Protein AF-A0A438DC78-F1 (afdb_monomer_lite)

Sequence (170 aa):
MVEKLRNLLQRWFSNCQQQALSMKTELTTWADMELHLRFNKSFGYEVEPINSWEFNVKYAGNSLISSYSKYIYPTRNNKDWVIPEDIRCRVVLPPKSRRPAGRPRKERIRSGGETKRTRCCGRCGDYGHNRKTCKRPIPLHPRDEHSCVNIVESNINIQEFSLQPVHQSL

Foldseek 3Di:
DVVVVVVVVVVVVVVVVVQCVPDPDPDDPVVVVVVVVVVVQQVQWDWADPDPVDIDTDDPPVPVVVVVVDDDDPDPDPVPDDDDPVRVPDDDDDPPDDDDPDDDDPDDDDDPPDDDDFDAELQPLHGDDYVVPDPDDGDPDHDDPPSNDGPPDDDDDDDDDDDDDDDDDD

pLDDT: mean 77.45, std 16.91, range [30.97, 96.31]

Radius of gyration: 30.59 Å; chains: 1; bounding box: 64×75×76 Å

Secondary structure (DSSP, 8-state):
-HHHHHHHHHHHHHHHHHHHHH-SSSS-HHHHHHHHHHHHHHTT-EEEESSSS-EEEE-TT-HHHHHT-S--PPPPPGGG----HHHHT---PPP-PPPPSSPPPSSPPPPTT---PPPBPTTT--BSS-GGG--SPPPSSPPPTTS---TTS--------PPPP-----

Structure (mmCIF, N/CA/C/O backbone):
data_AF-A0A438DC78-F1
#
_entry.id   AF-A0A438DC78-F1
#
loop_
_atom_site.group_PDB
_atom_site.id
_atom_site.type_symbol
_atom_site.label_atom_id
_atom_site.label_alt_id
_atom_site.label_comp_id
_atom_site.label_asym_id
_atom_site.label_entity_id
_atom_site.label_seq_id
_atom_site.pdbx_PDB_ins_code
_atom_site.Cartn_x
_atom_site.Cartn_y
_atom_site.Cartn_z
_atom_site.occupancy
_atom_site.B_iso_or_equiv
_atom_site.auth_seq_id
_atom_site.auth_comp_id
_atom_site.auth_asym_id
_atom_site.auth_atom_id
_atom_site.pdbx_PDB_model_num
ATOM 1 N N . MET A 1 1 ? -13.539 -5.609 40.192 1.00 79.50 1 MET A N 1
ATOM 2 C CA . MET A 1 1 ? -13.060 -6.004 38.832 1.00 79.50 1 MET A CA 1
ATOM 3 C C . MET A 1 1 ? -12.927 -4.783 37.925 1.00 79.50 1 MET A C 1
ATOM 5 O O . MET A 1 1 ? -11.897 -4.634 37.280 1.00 79.50 1 MET A O 1
ATOM 9 N N . VAL A 1 2 ? -13.915 -3.885 37.924 1.00 89.25 2 VAL A N 1
ATOM 10 C CA . VAL A 1 2 ? -13.906 -2.643 37.134 1.00 89.25 2 VAL A CA 1
ATOM 11 C C . VAL A 1 2 ? -12.816 -1.654 37.580 1.00 89.25 2 VAL A C 1
ATOM 13 O O . VAL A 1 2 ? -12.190 -1.040 36.717 1.00 89.25 2 VAL A O 1
ATOM 16 N N . GLU A 1 3 ? -12.483 -1.548 38.878 1.00 91.62 3 GLU A N 1
ATOM 17 C CA . GLU A 1 3 ? -11.408 -0.629 39.306 1.00 91.62 3 GLU A CA 1
ATOM 18 C C . GLU A 1 3 ? -10.025 -1.041 38.796 1.00 91.62 3 GLU A C 1
ATOM 20 O O . GLU A 1 3 ? -9.203 -0.177 38.503 1.00 91.62 3 GLU A O 1
ATOM 25 N N . LYS A 1 4 ? -9.763 -2.345 38.619 1.00 92.38 4 LYS A N 1
ATOM 26 C CA . LYS A 1 4 ? -8.494 -2.813 38.035 1.00 92.38 4 LYS A CA 1
ATOM 27 C C . LYS A 1 4 ? -8.324 -2.310 36.602 1.00 92.38 4 LYS A C 1
ATOM 29 O O . LYS A 1 4 ? -7.241 -1.854 36.253 1.00 92.38 4 LYS A O 1
ATOM 34 N N . LEU A 1 5 ? -9.389 -2.350 35.800 1.00 93.44 5 LEU A N 1
ATOM 35 C CA . LEU A 1 5 ? -9.374 -1.828 34.431 1.00 93.44 5 LEU A CA 1
ATOM 36 C C . LEU A 1 5 ? -9.227 -0.302 34.417 1.00 93.44 5 LEU A C 1
ATOM 38 O O . LEU A 1 5 ? -8.413 0.221 33.660 1.00 93.44 5 LEU A O 1
ATOM 42 N N . ARG A 1 6 ? -9.949 0.408 35.296 1.00 93.56 6 ARG A N 1
ATOM 43 C CA . ARG A 1 6 ? -9.839 1.868 35.433 1.00 93.56 6 ARG A CA 1
ATOM 44 C C . ARG A 1 6 ? -8.415 2.298 35.800 1.00 93.56 6 ARG A C 1
ATOM 46 O O . ARG A 1 6 ? -7.870 3.168 35.131 1.00 93.56 6 ARG A O 1
ATOM 53 N N . ASN A 1 7 ? -7.800 1.657 36.793 1.00 94.88 7 ASN A N 1
ATOM 54 C CA . ASN A 1 7 ? -6.432 1.965 37.219 1.00 94.88 7 ASN A CA 1
ATOM 55 C C . ASN A 1 7 ? -5.405 1.692 36.112 1.00 94.88 7 ASN A C 1
ATOM 57 O O . ASN A 1 7 ? -4.464 2.464 35.938 1.00 94.88 7 ASN A O 1
ATOM 61 N N . LEU A 1 8 ? -5.591 0.617 35.341 1.00 96.31 8 LEU A N 1
ATOM 62 C CA . LEU A 1 8 ? -4.706 0.269 34.230 1.00 96.31 8 LEU A CA 1
ATOM 63 C C . LEU A 1 8 ? -4.776 1.327 33.120 1.00 96.31 8 LEU A C 1
ATOM 65 O O . LEU A 1 8 ? -3.740 1.820 32.679 1.00 96.31 8 LEU A O 1
ATOM 69 N N . LEU A 1 9 ? -5.988 1.739 32.736 1.00 93.44 9 LEU A N 1
ATOM 70 C CA . LEU A 1 9 ? -6.199 2.774 31.722 1.00 93.44 9 LEU A CA 1
ATOM 71 C C . LEU A 1 9 ? -5.717 4.152 32.182 1.00 93.44 9 LEU A C 1
ATOM 73 O O . LEU A 1 9 ? -5.065 4.850 31.415 1.00 93.44 9 LEU A O 1
ATOM 77 N N . GLN A 1 10 ? -5.986 4.536 33.432 1.00 93.31 10 GLN A N 1
ATOM 78 C CA . GLN A 1 10 ? -5.524 5.813 33.985 1.00 93.31 10 GLN A CA 1
ATOM 79 C C . GLN A 1 10 ? -3.997 5.889 34.032 1.00 93.31 10 GLN A C 1
ATOM 81 O O . GLN A 1 10 ? -3.417 6.898 33.634 1.00 93.31 10 GLN A O 1
ATOM 86 N N . ARG A 1 11 ? -3.332 4.809 34.460 1.00 95.38 11 ARG A N 1
ATOM 87 C CA . ARG A 1 11 ? -1.868 4.736 34.480 1.00 95.38 11 ARG A CA 1
ATOM 88 C C . ARG A 1 11 ? -1.277 4.776 33.072 1.00 95.38 11 ARG A C 1
ATOM 90 O O . ARG A 1 11 ? -0.281 5.459 32.860 1.00 95.38 11 ARG A O 1
ATOM 97 N N . TRP A 1 12 ? -1.890 4.071 32.121 1.00 95.00 12 TRP A N 1
ATOM 98 C CA . TRP A 1 12 ? -1.478 4.100 30.718 1.00 95.00 12 TRP A CA 1
ATOM 99 C C . TRP A 1 12 ? -1.614 5.504 30.124 1.00 95.00 12 TRP A C 1
ATOM 101 O O . TRP A 1 12 ? -0.651 6.024 29.574 1.00 95.00 12 TRP A O 1
ATOM 111 N N . PHE A 1 13 ? -2.763 6.155 30.323 1.00 94.06 13 PHE A N 1
ATOM 112 C CA . PHE A 1 13 ? -3.014 7.500 29.808 1.00 94.06 13 PHE A CA 1
ATOM 113 C C . PHE A 1 13 ? -2.047 8.527 30.404 1.00 94.06 13 PHE A C 1
ATOM 115 O O . PHE A 1 13 ? -1.479 9.330 29.673 1.00 94.06 13 PHE A O 1
ATOM 122 N N . SER A 1 14 ? -1.803 8.460 31.718 1.00 91.50 14 SER A N 1
ATOM 123 C CA . SER A 1 14 ? -0.844 9.336 32.398 1.00 91.50 14 SER A CA 1
ATOM 124 C C . SER A 1 14 ? 0.575 9.166 31.848 1.00 91.50 14 SER A C 1
ATOM 126 O O . SER A 1 14 ? 1.255 10.158 31.594 1.00 91.50 14 SER A O 1
ATOM 128 N N . ASN A 1 15 ? 0.997 7.924 31.596 1.00 91.62 15 ASN A N 1
ATOM 129 C CA . ASN A 1 15 ? 2.298 7.636 31.001 1.00 91.62 15 ASN A CA 1
ATOM 130 C C . ASN A 1 15 ? 2.386 8.176 29.564 1.00 91.62 15 ASN A C 1
ATOM 132 O O . ASN A 1 15 ? 3.299 8.934 29.250 1.00 91.62 15 ASN A O 1
ATOM 136 N N . CYS A 1 16 ? 1.391 7.885 28.721 1.00 84.19 16 CYS A N 1
ATOM 137 C CA . CYS A 1 16 ? 1.342 8.391 27.349 1.00 84.19 16 CYS A CA 1
ATOM 138 C C . CYS A 1 16 ? 1.331 9.925 27.286 1.00 84.19 16 CYS A C 1
ATOM 140 O O . CYS A 1 16 ? 1.992 10.503 26.428 1.00 84.19 16 CYS A O 1
ATOM 142 N N . GLN A 1 17 ? 0.632 10.593 28.208 1.00 87.75 17 GLN A N 1
ATOM 143 C CA . GLN A 1 17 ? 0.608 12.051 28.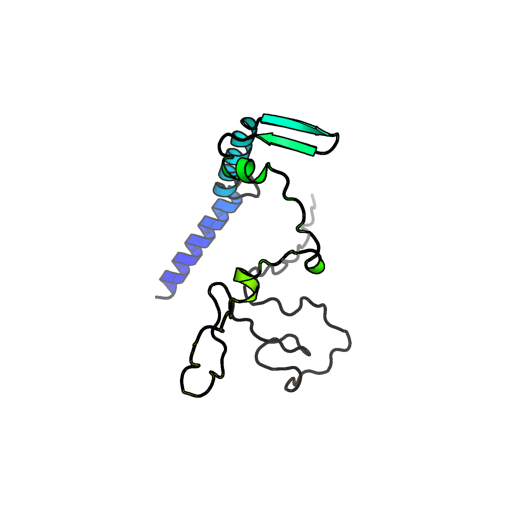294 1.00 87.75 17 GLN A CA 1
ATOM 144 C C . GLN A 1 17 ? 1.972 12.624 28.696 1.00 87.75 17 GLN A C 1
ATOM 146 O O . GLN A 1 17 ? 2.448 13.562 28.063 1.00 87.75 17 GLN A O 1
ATOM 151 N N . GLN A 1 18 ? 2.621 12.061 29.719 1.00 88.25 18 GLN A N 1
ATOM 152 C CA . GLN A 1 18 ? 3.968 12.481 30.122 1.00 88.25 18 GLN A CA 1
ATOM 153 C C . GLN A 1 18 ? 4.986 12.255 29.004 1.00 88.25 18 GLN A C 1
ATOM 155 O O . GLN A 1 18 ? 5.839 13.106 28.766 1.00 88.25 18 GLN A O 1
ATOM 160 N N . GLN A 1 19 ? 4.865 11.141 28.282 1.00 82.31 19 GLN A N 1
ATOM 161 C CA . GLN A 1 19 ? 5.724 10.834 27.150 1.00 82.31 19 GLN A CA 1
ATOM 162 C C . GLN A 1 19 ? 5.535 11.859 26.027 1.00 82.31 19 GLN A C 1
ATOM 164 O O . GLN A 1 19 ? 6.524 12.439 25.592 1.00 82.31 19 GLN A O 1
ATOM 169 N N . ALA A 1 20 ? 4.293 12.172 25.647 1.00 80.56 20 ALA A N 1
ATOM 170 C CA . ALA A 1 20 ? 3.990 13.195 24.646 1.00 80.56 20 ALA A CA 1
ATOM 171 C C . ALA A 1 20 ? 4.511 14.588 25.040 1.00 80.56 20 ALA A C 1
ATOM 173 O O . ALA A 1 20 ? 5.091 15.278 24.212 1.00 80.56 20 ALA A O 1
ATOM 174 N N . LEU A 1 21 ? 4.374 14.980 26.312 1.00 84.88 21 LEU A N 1
ATOM 175 C CA . LEU A 1 21 ? 4.910 16.251 26.817 1.00 84.88 21 LEU A CA 1
ATOM 176 C C . LEU A 1 21 ? 6.446 16.284 26.852 1.00 84.88 21 LEU A C 1
ATOM 178 O O . LEU A 1 21 ? 7.040 17.354 26.772 1.00 84.88 21 LEU A O 1
ATOM 182 N N . SER A 1 22 ? 7.092 15.124 26.992 1.00 83.62 22 SER A N 1
ATOM 183 C CA . SER A 1 22 ? 8.555 15.001 26.996 1.00 83.62 22 SER A CA 1
ATOM 184 C C . SER A 1 22 ? 9.175 14.917 25.597 1.00 83.62 22 SER A C 1
ATOM 186 O O . SER A 1 22 ? 10.395 15.043 25.455 1.00 83.62 22 SER A O 1
ATOM 188 N N . MET A 1 23 ? 8.361 14.677 24.566 1.00 79.38 23 MET A N 1
ATOM 189 C CA . MET A 1 23 ? 8.829 14.577 23.189 1.00 79.38 23 MET A CA 1
ATOM 190 C C . MET A 1 23 ? 9.238 15.958 22.674 1.00 79.38 23 MET A C 1
ATOM 192 O O . MET A 1 23 ? 8.488 16.924 22.755 1.00 79.38 23 MET A O 1
ATOM 196 N N . LYS A 1 24 ? 10.464 16.044 22.150 1.00 81.06 24 LYS A N 1
ATOM 197 C CA . LYS A 1 24 ? 11.038 17.282 21.596 1.00 81.06 24 LYS A CA 1
ATOM 198 C C . LYS A 1 24 ? 10.649 17.514 20.136 1.00 81.06 24 LYS A C 1
ATOM 200 O O . LYS A 1 24 ? 10.763 18.632 19.647 1.00 81.06 24 LYS A O 1
ATOM 205 N N . THR A 1 25 ? 10.244 16.453 19.448 1.00 79.94 25 THR A N 1
ATOM 206 C CA . THR A 1 25 ? 9.859 16.430 18.039 1.00 79.94 25 THR A CA 1
ATOM 207 C C . THR A 1 25 ? 8.422 15.928 17.926 1.00 79.94 25 THR A C 1
ATOM 209 O O . THR A 1 25 ? 7.935 15.192 18.785 1.00 79.94 25 THR A O 1
ATOM 212 N N . GLU A 1 26 ? 7.727 16.313 16.854 1.00 82.81 26 G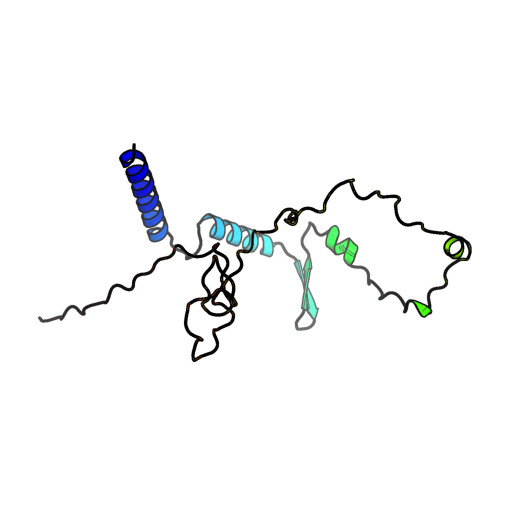LU A N 1
ATOM 213 C CA . GLU A 1 26 ? 6.361 15.842 16.564 1.00 82.81 26 GLU A CA 1
ATOM 214 C C . GLU A 1 26 ? 6.304 14.330 16.262 1.00 82.81 26 GLU A C 1
ATOM 216 O O . GLU A 1 26 ? 5.230 13.735 16.170 1.00 82.81 26 GLU A O 1
ATOM 221 N N . LEU A 1 27 ? 7.465 13.689 16.113 1.00 83.19 27 LEU A N 1
ATOM 222 C CA . LEU A 1 27 ? 7.611 12.286 15.765 1.00 83.19 27 LEU A CA 1
ATOM 223 C C . LEU A 1 27 ? 7.920 11.440 16.991 1.00 83.19 27 LEU A C 1
ATOM 225 O O . LEU A 1 27 ? 8.747 11.793 17.825 1.00 83.19 27 LEU A O 1
ATOM 229 N N . THR A 1 28 ? 7.307 10.257 17.061 1.00 85.31 28 THR A N 1
ATOM 230 C CA . THR A 1 28 ? 7.679 9.243 18.062 1.00 85.31 28 THR A CA 1
ATOM 231 C C . THR A 1 28 ? 9.174 8.931 17.991 1.00 85.31 28 THR A C 1
ATOM 233 O O . THR A 1 28 ? 9.737 8.888 16.900 1.00 85.31 28 THR A O 1
ATOM 236 N N . THR A 1 29 ? 9.806 8.623 19.128 1.00 83.88 29 THR A N 1
ATOM 237 C CA . THR A 1 29 ? 11.246 8.307 19.197 1.00 83.88 29 THR A CA 1
ATOM 238 C C . THR A 1 29 ? 11.665 7.223 18.201 1.00 83.88 29 THR A C 1
ATOM 240 O O . THR A 1 29 ? 12.722 7.325 17.590 1.00 83.88 29 THR A O 1
ATOM 243 N N . TRP A 1 30 ? 10.823 6.204 17.992 1.00 85.88 30 TRP A N 1
ATOM 244 C CA . TRP A 1 30 ? 11.072 5.160 16.994 1.00 85.88 30 TRP A CA 1
ATOM 245 C C . TRP A 1 30 ? 11.088 5.714 15.563 1.00 85.88 30 TRP A C 1
ATOM 247 O O . TRP A 1 30 ? 12.000 5.406 14.799 1.00 85.88 30 TRP A O 1
ATOM 257 N N . ALA A 1 31 ? 10.106 6.549 15.211 1.00 85.94 31 ALA A N 1
ATOM 258 C CA . ALA A 1 31 ? 10.038 7.168 13.891 1.00 85.94 31 ALA A CA 1
ATOM 259 C C . ALA A 1 31 ? 11.223 8.115 13.659 1.00 85.94 31 ALA A C 1
ATOM 261 O O . ALA A 1 31 ? 11.803 8.104 12.577 1.00 85.94 31 ALA A O 1
ATOM 262 N N . ASP A 1 32 ? 11.614 8.874 14.683 1.00 87.38 32 ASP A N 1
ATOM 263 C CA . ASP A 1 32 ? 12.753 9.792 14.626 1.00 87.38 32 ASP A CA 1
ATOM 264 C C . ASP A 1 32 ? 14.068 9.024 14.403 1.00 87.38 32 ASP A C 1
ATOM 266 O O . ASP A 1 32 ? 14.844 9.330 13.498 1.00 87.38 32 ASP A O 1
ATOM 270 N N . MET A 1 33 ? 14.282 7.935 15.152 1.00 89.69 33 MET A N 1
ATOM 271 C CA . MET A 1 33 ? 15.437 7.050 14.965 1.00 89.69 33 MET A CA 1
ATOM 272 C C . MET A 1 33 ? 15.469 6.416 13.569 1.00 89.69 33 MET A C 1
ATOM 274 O O . MET A 1 33 ? 16.523 6.381 12.939 1.00 89.69 33 MET A O 1
ATOM 278 N N . GLU A 1 34 ? 14.335 5.932 13.065 1.00 92.56 34 GLU A N 1
ATOM 279 C CA . GLU A 1 34 ? 14.240 5.319 11.736 1.00 92.56 34 GLU A CA 1
ATOM 280 C C . GLU A 1 34 ? 14.517 6.336 10.617 1.00 92.56 34 GLU A C 1
ATOM 282 O O . GLU A 1 34 ? 15.233 6.030 9.660 1.00 92.56 34 GLU A O 1
ATOM 287 N N . LEU A 1 35 ? 14.005 7.565 10.741 1.00 88.25 35 LEU A N 1
ATOM 288 C CA . LEU A 1 35 ? 14.313 8.644 9.802 1.00 88.25 35 LEU A CA 1
ATOM 289 C C . LEU A 1 35 ? 15.794 9.007 9.838 1.00 88.25 35 LEU A C 1
ATOM 291 O O . LEU A 1 35 ? 16.416 9.091 8.779 1.00 88.25 35 LEU A O 1
ATOM 295 N N . HIS A 1 36 ? 16.379 9.147 11.027 1.00 89.38 36 HIS A N 1
ATOM 296 C CA . HIS A 1 36 ? 17.810 9.394 11.171 1.00 89.38 36 HIS A CA 1
ATOM 297 C C . HIS A 1 36 ? 18.653 8.276 10.559 1.00 89.38 36 HIS A C 1
ATOM 299 O O . HIS A 1 36 ? 19.622 8.559 9.859 1.00 89.38 36 HIS A O 1
ATOM 305 N N . LEU A 1 37 ? 18.281 7.011 10.756 1.00 90.50 37 LEU A N 1
ATOM 306 C CA . LEU A 1 37 ? 18.971 5.875 10.144 1.00 90.50 37 LEU A CA 1
ATOM 307 C C . LEU A 1 37 ? 18.904 5.926 8.614 1.00 90.50 37 LEU A C 1
ATOM 309 O O . LEU A 1 37 ? 19.923 5.729 7.952 1.00 90.50 37 LEU A O 1
ATOM 313 N N . ARG A 1 38 ? 17.733 6.220 8.039 1.00 86.38 38 ARG A N 1
ATOM 314 C CA . ARG A 1 38 ? 17.563 6.356 6.581 1.00 86.38 38 ARG A CA 1
ATOM 315 C C . ARG A 1 38 ? 18.350 7.529 6.019 1.00 86.38 38 ARG A C 1
ATOM 317 O O . ARG A 1 38 ? 18.994 7.379 4.984 1.00 86.38 38 ARG A O 1
ATOM 324 N N . PHE A 1 39 ? 18.321 8.662 6.711 1.00 87.06 39 PHE A N 1
ATOM 325 C CA . PHE A 1 39 ? 19.075 9.851 6.343 1.00 87.06 39 PHE A CA 1
ATOM 326 C C . PHE A 1 39 ? 20.582 9.576 6.385 1.00 87.06 39 PHE A C 1
ATOM 328 O O . PHE A 1 39 ? 21.272 9.765 5.387 1.00 87.06 39 PHE A O 1
ATOM 335 N N . ASN A 1 40 ? 21.076 8.989 7.476 1.00 87.75 40 ASN A N 1
ATOM 336 C CA . ASN A 1 40 ? 22.475 8.585 7.617 1.00 87.75 40 ASN A CA 1
ATOM 337 C C . ASN A 1 40 ? 22.901 7.584 6.535 1.00 87.75 40 ASN A C 1
ATOM 339 O O . ASN A 1 40 ? 23.982 7.700 5.965 1.00 87.75 40 ASN A O 1
ATOM 343 N N . LYS A 1 41 ? 22.029 6.631 6.194 1.00 83.06 41 LYS A N 1
ATOM 344 C CA . LYS A 1 41 ? 22.270 5.669 5.113 1.00 83.06 41 LYS A CA 1
ATOM 345 C C . LYS A 1 41 ? 22.313 6.331 3.734 1.00 83.06 41 LYS A C 1
ATOM 347 O O . LYS A 1 41 ? 23.074 5.880 2.883 1.00 83.06 41 LYS A O 1
ATOM 352 N N . SER A 1 42 ? 21.534 7.394 3.522 1.00 80.44 42 SER A N 1
ATOM 353 C CA . SER A 1 42 ? 21.495 8.114 2.245 1.00 80.44 42 SER A CA 1
ATOM 354 C C . SER A 1 42 ? 22.802 8.832 1.905 1.00 80.44 42 SER A C 1
ATOM 356 O O . SER A 1 42 ? 23.117 8.954 0.727 1.00 80.44 42 SER A O 1
ATOM 358 N N . PHE A 1 43 ? 23.621 9.197 2.899 1.00 82.69 43 PHE A N 1
ATOM 359 C CA . PHE A 1 43 ? 24.968 9.732 2.648 1.00 82.69 43 PHE A CA 1
ATOM 360 C C . PHE A 1 43 ? 25.903 8.728 1.966 1.00 82.69 43 PHE A C 1
ATOM 362 O O . PHE A 1 43 ? 26.884 9.131 1.352 1.00 82.69 43 PHE A O 1
ATOM 369 N N . GLY A 1 44 ? 25.618 7.427 2.071 1.00 79.44 44 GLY A N 1
ATOM 370 C CA . GLY A 1 44 ? 26.369 6.381 1.377 1.00 79.44 44 GLY A CA 1
ATOM 371 C C . GLY A 1 44 ? 25.880 6.109 -0.045 1.00 79.44 44 GLY A C 1
ATOM 372 O O . GLY A 1 44 ? 26.352 5.156 -0.662 1.00 79.44 44 GLY A O 1
ATOM 373 N N . TYR A 1 45 ? 24.899 6.864 -0.547 1.00 83.88 45 TYR A N 1
ATOM 374 C CA . TYR A 1 45 ? 24.411 6.703 -1.911 1.00 83.88 45 TYR A CA 1
ATOM 375 C C . TYR A 1 45 ? 25.231 7.562 -2.864 1.00 83.88 45 TYR A C 1
ATOM 377 O O . TYR A 1 45 ? 25.395 8.763 -2.664 1.00 83.88 45 TYR A O 1
ATOM 385 N N . GLU A 1 46 ? 25.724 6.937 -3.925 1.00 83.38 46 GLU A N 1
ATOM 386 C CA . GLU A 1 46 ? 26.372 7.652 -5.016 1.00 83.38 46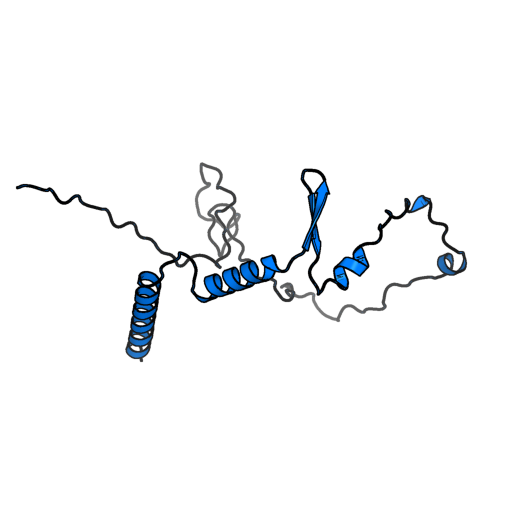 GLU A CA 1
ATOM 387 C C . GLU A 1 46 ? 25.282 8.189 -5.945 1.00 83.38 46 GLU A C 1
ATOM 389 O O . GLU A 1 46 ? 24.432 7.431 -6.421 1.00 83.38 46 GLU A O 1
ATOM 394 N N . VAL A 1 47 ? 25.271 9.505 -6.157 1.00 83.75 47 VAL A N 1
ATOM 395 C CA . VAL A 1 47 ? 24.257 10.188 -6.962 1.00 83.75 47 VAL A CA 1
ATOM 396 C C . VAL A 1 47 ? 24.916 10.770 -8.204 1.00 83.75 47 VAL A C 1
ATOM 398 O O . VAL A 1 47 ? 25.717 11.696 -8.114 1.00 83.75 47 VAL A O 1
ATOM 401 N N . GLU A 1 48 ? 24.564 10.236 -9.367 1.00 84.38 48 GLU A N 1
ATOM 402 C CA . GLU A 1 48 ? 25.051 10.700 -10.666 1.00 84.38 48 GLU A CA 1
ATOM 403 C C . GLU A 1 48 ? 23.941 11.475 -11.391 1.00 84.38 48 GLU A C 1
ATOM 405 O O . GLU A 1 48 ? 22.817 10.980 -11.483 1.00 84.38 48 GLU A O 1
ATOM 410 N N . PRO A 1 49 ? 24.195 12.674 -11.932 1.00 84.69 49 PRO A N 1
ATOM 411 C CA . PRO A 1 4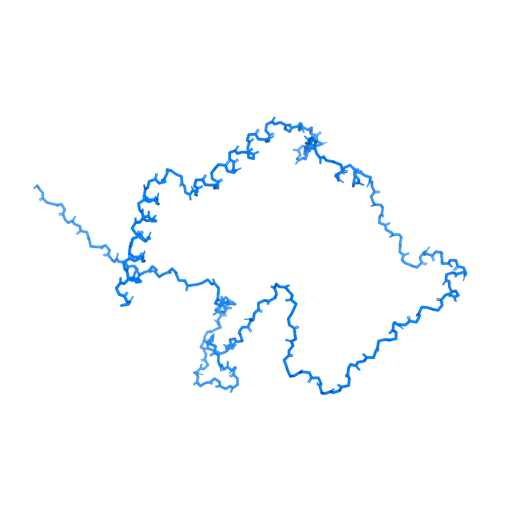9 ? 23.191 13.395 -12.708 1.00 84.69 49 PRO A CA 1
ATOM 412 C C . PRO A 1 49 ? 22.927 12.695 -14.049 1.00 84.69 49 PRO A C 1
ATOM 414 O O . PRO A 1 49 ? 23.860 12.350 -14.771 1.00 84.69 49 PRO A O 1
ATOM 417 N N . ILE A 1 50 ? 21.651 12.520 -14.403 1.00 79.56 50 ILE A N 1
ATOM 418 C CA . ILE A 1 50 ? 21.228 12.056 -15.735 1.00 79.56 50 ILE A CA 1
ATOM 419 C C . ILE A 1 50 ? 20.952 13.273 -16.628 1.00 79.56 50 ILE A C 1
ATOM 421 O O . ILE A 1 50 ? 21.389 13.316 -17.777 1.00 79.56 50 ILE A O 1
ATOM 425 N N . ASN A 1 51 ? 20.245 14.277 -16.099 1.00 87.56 51 ASN A N 1
ATOM 426 C CA . ASN A 1 51 ? 19.987 15.572 -16.737 1.00 87.56 51 ASN A CA 1
ATOM 427 C C . ASN A 1 51 ? 19.614 16.630 -15.674 1.00 87.56 51 ASN A C 1
ATOM 429 O O . ASN A 1 51 ? 19.748 16.386 -14.479 1.00 87.56 51 ASN A O 1
ATOM 433 N N . SER A 1 52 ? 19.150 17.813 -16.093 1.00 87.25 52 SER A N 1
ATOM 434 C CA . SER A 1 52 ? 18.848 18.952 -15.207 1.00 87.25 52 SER A CA 1
ATOM 435 C C . SER A 1 52 ? 17.786 18.695 -14.128 1.00 87.25 52 SER A C 1
ATOM 437 O O . SER A 1 52 ? 17.678 19.503 -13.209 1.00 87.25 52 SER A O 1
ATOM 439 N N . TRP A 1 53 ? 17.009 17.612 -14.226 1.00 83.56 53 TRP A N 1
ATOM 440 C CA . TRP A 1 53 ? 15.919 17.300 -13.291 1.00 83.56 53 TRP A CA 1
ATOM 441 C C . TRP A 1 53 ? 15.942 15.853 -12.784 1.00 83.56 53 TRP A C 1
ATOM 443 O O . TRP A 1 53 ? 15.157 15.499 -11.907 1.00 83.56 53 TRP A O 1
ATOM 453 N N . GLU A 1 54 ? 16.835 15.018 -13.314 1.00 80.12 54 GLU A N 1
ATOM 454 C CA . GLU A 1 54 ? 16.887 13.588 -13.027 1.00 80.12 54 GLU A CA 1
ATOM 455 C C . GLU A 1 54 ? 18.281 13.172 -12.560 1.00 80.12 54 GLU A C 1
ATOM 457 O O . GLU A 1 54 ? 19.299 13.534 -13.154 1.00 80.12 54 GLU A O 1
ATOM 462 N N . PHE A 1 55 ? 18.314 12.346 -11.515 1.00 83.75 55 PHE A N 1
ATOM 463 C CA . PHE A 1 55 ? 19.533 11.819 -10.916 1.00 83.75 55 PHE A CA 1
ATOM 464 C C . PHE A 1 55 ? 19.418 10.301 -10.758 1.00 83.75 55 PHE A C 1
ATOM 466 O O . PHE A 1 55 ? 18.366 9.771 -10.398 1.00 83.75 55 PHE A O 1
ATOM 473 N N . ASN A 1 56 ? 20.514 9.600 -11.011 1.00 80.00 56 ASN A N 1
ATOM 474 C CA . ASN A 1 56 ? 20.679 8.181 -10.757 1.00 80.00 56 ASN A CA 1
ATOM 475 C C . ASN A 1 56 ? 21.261 7.987 -9.355 1.00 80.00 56 ASN A C 1
ATOM 477 O O . ASN A 1 56 ? 22.318 8.530 -9.054 1.00 80.00 56 ASN A O 1
ATOM 481 N N . VAL A 1 57 ? 20.591 7.205 -8.510 1.00 82.38 57 VAL A N 1
ATOM 482 C CA . VAL A 1 57 ? 21.049 6.895 -7.150 1.00 82.38 57 VAL A CA 1
ATOM 483 C C . VAL A 1 57 ? 21.505 5.437 -7.099 1.00 82.38 57 VAL A C 1
ATOM 485 O O . VAL A 1 57 ? 20.687 4.514 -7.157 1.00 82.38 57 VAL A O 1
ATOM 488 N N . LYS A 1 58 ? 22.811 5.210 -6.959 1.00 75.06 58 LYS A N 1
ATOM 489 C CA . LYS A 1 58 ? 23.402 3.880 -6.786 1.00 75.06 58 LYS A CA 1
ATOM 490 C C . LYS A 1 58 ? 23.508 3.564 -5.292 1.00 75.06 58 LYS A C 1
ATOM 492 O O . LYS A 1 58 ? 24.134 4.294 -4.529 1.00 75.06 58 LYS A O 1
ATOM 497 N N . TYR A 1 59 ? 22.912 2.449 -4.866 1.00 72.88 59 TYR A N 1
ATOM 498 C CA . TYR A 1 59 ? 23.072 1.908 -3.511 1.00 72.88 59 TYR A CA 1
ATOM 499 C C . TYR A 1 59 ? 23.533 0.453 -3.600 1.00 72.88 59 TYR A C 1
ATOM 501 O O . TYR A 1 59 ? 23.031 -0.280 -4.439 1.00 72.88 59 TYR A O 1
ATOM 509 N N . ALA A 1 60 ? 24.432 0.004 -2.724 1.00 65.50 60 ALA A N 1
ATOM 510 C CA . ALA A 1 60 ? 25.143 -1.284 -2.811 1.00 65.50 60 ALA A CA 1
ATOM 511 C C . ALA A 1 60 ? 24.296 -2.588 -2.687 1.00 65.50 60 ALA A C 1
ATOM 513 O O . ALA A 1 60 ? 24.832 -3.641 -2.357 1.00 65.50 60 ALA A O 1
ATOM 514 N N . GLY A 1 61 ? 22.981 -2.565 -2.936 1.00 63.69 61 GLY A N 1
ATOM 515 C CA . GLY A 1 61 ? 22.081 -3.728 -2.841 1.00 63.69 61 GLY A CA 1
ATOM 516 C C . GLY A 1 61 ? 21.104 -3.871 -4.014 1.00 63.69 61 GLY A C 1
ATOM 517 O O . GLY A 1 61 ? 20.018 -4.427 -3.868 1.00 63.69 61 GLY A O 1
ATOM 518 N N . ASN A 1 62 ? 21.457 -3.339 -5.176 1.00 59.06 62 ASN A N 1
ATOM 519 C CA . ASN A 1 62 ? 20.594 -3.140 -6.339 1.00 59.06 62 ASN A CA 1
ATOM 520 C C . ASN A 1 62 ? 20.684 -4.256 -7.407 1.00 59.06 62 ASN A C 1
ATOM 522 O O . ASN A 1 62 ? 20.518 -4.000 -8.600 1.00 59.06 62 ASN A O 1
ATOM 526 N N . SER A 1 63 ? 20.826 -5.520 -6.983 1.00 59.56 63 SER A N 1
ATOM 527 C CA . SER A 1 63 ? 20.647 -6.708 -7.851 1.00 59.56 63 SER A CA 1
ATOM 528 C C . SER A 1 63 ? 19.317 -6.664 -8.635 1.00 59.56 63 SER A C 1
ATOM 530 O O . SER A 1 63 ? 19.266 -6.937 -9.838 1.00 59.56 63 SER A O 1
ATOM 532 N N . LEU A 1 64 ? 18.242 -6.217 -7.977 1.00 62.03 64 LEU A N 1
ATOM 533 C CA . LEU A 1 64 ? 16.921 -6.080 -8.590 1.00 62.03 64 LEU A CA 1
ATOM 534 C C . LEU A 1 64 ? 16.860 -4.943 -9.618 1.00 62.03 64 LEU A C 1
ATOM 536 O O . LEU A 1 64 ? 16.374 -5.169 -10.717 1.00 62.03 64 LEU A O 1
ATOM 540 N N . ILE A 1 65 ? 17.394 -3.753 -9.319 1.00 66.88 65 ILE A N 1
ATOM 541 C CA . ILE A 1 65 ? 17.378 -2.621 -10.270 1.00 66.88 65 ILE A CA 1
ATOM 542 C C . ILE A 1 65 ? 18.242 -2.938 -11.497 1.00 66.88 65 ILE A C 1
ATOM 544 O O . ILE A 1 65 ? 17.838 -2.643 -12.617 1.00 66.88 65 ILE A O 1
ATOM 548 N N . SER A 1 66 ? 19.375 -3.624 -11.312 1.00 66.31 66 SER A N 1
ATOM 549 C CA . SER A 1 66 ? 20.201 -4.117 -12.422 1.00 66.31 66 SER A CA 1
ATOM 550 C C . SER A 1 66 ? 19.408 -5.031 -13.367 1.00 66.31 66 SER A C 1
ATOM 552 O O . SER A 1 66 ? 19.518 -4.901 -14.588 1.00 66.31 66 SER A O 1
ATOM 554 N N . SER A 1 67 ? 18.517 -5.873 -12.830 1.00 67.81 67 SER A N 1
ATOM 555 C CA . SER A 1 67 ? 17.656 -6.750 -13.639 1.00 67.81 67 SER A CA 1
ATOM 556 C C . SER A 1 67 ? 16.676 -5.971 -14.531 1.00 67.81 67 SER A C 1
ATOM 558 O O . SER A 1 67 ? 16.367 -6.424 -15.631 1.00 67.81 67 SER A O 1
ATOM 560 N N . TYR A 1 68 ? 16.239 -4.784 -14.096 1.00 68.94 68 TYR A N 1
ATOM 561 C CA . TYR A 1 68 ? 15.347 -3.891 -14.850 1.00 68.94 68 TYR A CA 1
ATOM 562 C C . TYR A 1 68 ? 16.082 -2.778 -15.616 1.00 68.94 68 TYR A C 1
ATOM 564 O O . TYR A 1 68 ? 15.435 -1.948 -16.246 1.00 68.94 68 TYR A O 1
ATOM 572 N N . SER A 1 69 ? 17.420 -2.747 -15.594 1.00 73.50 69 SER A N 1
ATOM 573 C CA . SER A 1 69 ? 18.217 -1.725 -16.296 1.00 73.50 69 SER A CA 1
ATOM 574 C C . SER A 1 69 ? 18.131 -1.826 -17.824 1.00 73.50 69 SER A C 1
ATOM 576 O O . SER A 1 69 ? 18.411 -0.861 -18.533 1.00 73.50 69 SER A O 1
ATOM 578 N N . LYS A 1 70 ? 17.746 -2.993 -18.352 1.00 80.56 70 LYS A N 1
ATOM 579 C CA . LYS A 1 70 ? 17.580 -3.210 -19.790 1.00 80.56 70 LYS A CA 1
ATOM 580 C C . LYS A 1 70 ? 16.252 -2.638 -20.276 1.00 80.56 70 LYS A C 1
ATOM 582 O O . LYS A 1 70 ? 15.212 -2.845 -19.658 1.00 80.56 70 LYS A O 1
ATOM 587 N N . TYR A 1 71 ? 16.290 -1.999 -21.442 1.00 80.75 71 TYR A N 1
ATOM 588 C CA . TYR A 1 71 ? 15.102 -1.508 -22.133 1.00 80.75 71 TYR A CA 1
ATOM 589 C C . TYR A 1 71 ? 14.084 -2.632 -22.359 1.00 80.75 71 TYR A C 1
ATOM 591 O O . TYR A 1 71 ? 14.371 -3.629 -23.025 1.00 80.75 71 TYR A O 1
ATOM 599 N N . ILE A 1 72 ? 12.875 -2.449 -21.829 1.00 81.00 72 ILE A N 1
ATOM 600 C CA . ILE A 1 72 ? 11.719 -3.283 -22.154 1.00 81.00 72 ILE A CA 1
ATOM 601 C C . ILE A 1 72 ? 11.045 -2.634 -23.359 1.00 81.00 72 ILE A C 1
ATOM 603 O O . ILE A 1 72 ? 10.371 -1.613 -23.229 1.00 81.00 72 ILE A O 1
ATOM 607 N N . TYR A 1 73 ? 11.249 -3.198 -24.547 1.00 79.31 73 TYR A N 1
ATOM 608 C CA . TYR A 1 73 ? 10.532 -2.734 -25.730 1.00 79.31 73 TYR A CA 1
ATOM 609 C C . TYR A 1 73 ? 9.048 -3.091 -25.601 1.00 79.31 73 TYR A C 1
ATOM 611 O O . TYR A 1 73 ? 8.733 -4.226 -25.222 1.00 79.31 73 TYR A O 1
ATOM 619 N N . PRO A 1 74 ? 8.127 -2.164 -25.924 1.00 81.06 74 PRO A N 1
ATOM 620 C CA . PRO A 1 74 ? 6.716 -2.499 -25.982 1.00 81.06 74 PRO A CA 1
ATOM 621 C C . PRO A 1 74 ? 6.533 -3.648 -26.970 1.00 81.06 74 PRO A C 1
ATOM 623 O O . PRO A 1 74 ? 7.117 -3.663 -28.058 1.00 81.06 74 PRO A O 1
ATOM 626 N N . THR A 1 75 ? 5.740 -4.640 -26.579 1.00 83.06 75 THR A N 1
ATOM 627 C CA . THR A 1 75 ? 5.405 -5.742 -27.475 1.00 83.06 75 THR A CA 1
ATOM 628 C C . THR A 1 75 ? 4.719 -5.164 -28.714 1.00 83.06 75 THR A C 1
ATOM 630 O O . THR A 1 75 ? 3.902 -4.247 -28.599 1.00 83.06 75 THR A O 1
ATOM 633 N N . ARG A 1 76 ? 5.048 -5.675 -29.910 1.00 81.75 76 ARG A N 1
ATOM 634 C CA . ARG A 1 76 ? 4.340 -5.285 -31.141 1.00 81.75 76 ARG A CA 1
ATOM 635 C C . ARG A 1 76 ? 2.842 -5.541 -30.996 1.00 81.75 76 ARG A C 1
ATOM 637 O O . ARG A 1 76 ? 2.425 -6.356 -30.170 1.00 81.75 76 ARG A O 1
ATOM 644 N N . ASN A 1 77 ? 2.048 -4.871 -31.826 1.00 86.12 77 ASN A N 1
ATOM 645 C CA . ASN A 1 77 ? 0.609 -5.083 -31.869 1.00 86.12 77 ASN A CA 1
ATOM 646 C C . ASN A 1 77 ? 0.299 -6.577 -32.060 1.00 86.12 77 ASN A C 1
ATOM 648 O O . ASN A 1 77 ? 0.996 -7.267 -32.803 1.00 86.12 77 ASN A O 1
ATOM 652 N N . ASN A 1 78 ? -0.744 -7.081 -31.400 1.00 83.62 78 ASN A N 1
ATOM 653 C CA . ASN A 1 78 ? -1.070 -8.513 -31.404 1.00 83.62 78 ASN A CA 1
ATOM 654 C C . ASN A 1 78 ? -1.336 -9.077 -32.812 1.00 83.62 78 ASN A C 1
ATOM 656 O O . ASN A 1 78 ? -1.140 -10.265 -33.048 1.00 83.62 78 ASN A O 1
ATOM 660 N N . LYS A 1 79 ? -1.749 -8.216 -33.749 1.00 85.75 79 LYS A N 1
ATOM 661 C CA . LYS A 1 79 ? -1.978 -8.547 -35.162 1.00 85.75 79 LYS A CA 1
ATOM 662 C C . LYS A 1 79 ? -0.699 -8.922 -35.913 1.00 85.75 79 LYS A C 1
ATOM 664 O O . LYS A 1 79 ? -0.778 -9.664 -36.882 1.00 85.75 79 LYS A O 1
ATOM 669 N N . ASP A 1 80 ? 0.453 -8.436 -35.456 1.00 88.75 80 ASP A N 1
ATOM 670 C CA . ASP A 1 80 ? 1.750 -8.655 -36.106 1.00 88.75 80 ASP A CA 1
ATOM 671 C C . ASP A 1 80 ? 2.458 -9.911 -35.574 1.00 88.75 80 ASP A C 1
ATOM 673 O O . ASP A 1 80 ? 3.593 -10.207 -35.953 1.00 88.75 80 ASP A O 1
ATOM 677 N N . TRP A 1 81 ? 1.835 -10.634 -34.639 1.00 88.75 81 TRP A N 1
ATOM 678 C CA . TRP A 1 81 ? 2.443 -11.800 -34.015 1.00 88.75 81 TRP A CA 1
ATOM 679 C C . TRP A 1 81 ? 2.377 -12.995 -34.966 1.00 88.75 81 TRP A C 1
ATOM 681 O O . TRP A 1 81 ? 1.304 -13.506 -35.286 1.00 88.75 81 TRP A O 1
ATOM 691 N N . VAL A 1 82 ? 3.543 -13.483 -35.386 1.00 89.31 82 VAL A N 1
ATOM 692 C CA . VAL A 1 82 ? 3.648 -14.758 -36.097 1.00 89.31 82 VAL A CA 1
ATOM 693 C C . VAL A 1 82 ? 3.464 -15.872 -35.072 1.00 89.31 82 VAL A C 1
ATOM 695 O O . VAL A 1 82 ? 4.355 -16.120 -34.265 1.00 89.31 82 VAL A O 1
ATOM 698 N N . ILE A 1 83 ? 2.296 -16.517 -35.078 1.00 87.62 83 ILE A N 1
ATOM 699 C CA . ILE A 1 83 ? 1.993 -17.672 -34.222 1.00 87.62 83 ILE A CA 1
ATOM 700 C C . ILE A 1 83 ? 2.403 -18.945 -34.979 1.00 87.62 83 ILE A C 1
ATOM 702 O O . ILE A 1 83 ? 1.752 -19.253 -35.989 1.00 87.62 83 ILE A O 1
ATOM 706 N N . PRO A 1 84 ? 3.440 -19.673 -34.519 1.00 93.12 84 PRO A N 1
ATOM 707 C CA . PRO A 1 84 ? 3.860 -20.950 -35.088 1.00 93.12 84 PRO A CA 1
ATOM 708 C C . PRO A 1 84 ? 2.729 -21.978 -35.134 1.00 93.12 84 PRO A C 1
ATOM 710 O O . PRO A 1 84 ? 1.836 -21.986 -34.280 1.00 93.12 84 PRO A O 1
ATOM 713 N N . GLU A 1 85 ? 2.779 -22.872 -36.119 1.00 91.62 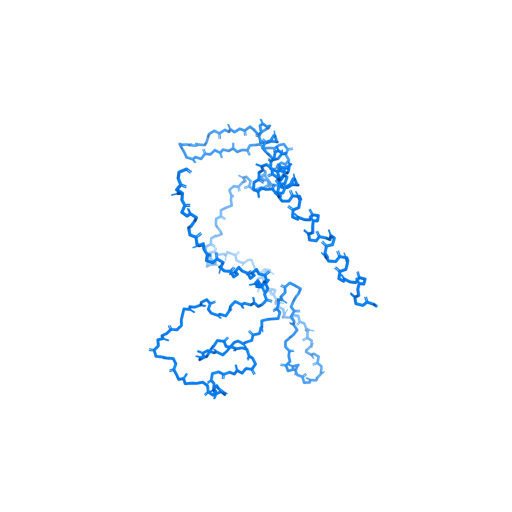85 GLU A N 1
ATOM 714 C CA . GLU A 1 85 ? 1.711 -23.850 -36.344 1.00 91.62 85 GLU A CA 1
ATOM 715 C C . GLU A 1 85 ? 1.567 -24.835 -35.170 1.00 91.62 85 GLU A C 1
ATOM 717 O O . GLU A 1 85 ? 0.454 -25.198 -34.797 1.00 91.62 85 GLU A O 1
ATOM 722 N N . ASP A 1 86 ? 2.669 -25.182 -34.497 1.00 90.56 86 ASP A N 1
ATOM 723 C CA . ASP A 1 86 ? 2.666 -26.057 -33.320 1.00 90.56 86 ASP A CA 1
ATOM 724 C C . ASP A 1 86 ? 1.977 -25.427 -32.099 1.00 90.56 86 ASP A C 1
ATOM 726 O O . ASP A 1 86 ? 1.530 -26.152 -31.213 1.00 90.56 86 ASP A O 1
ATOM 730 N N . ILE A 1 87 ? 1.890 -24.093 -32.033 1.00 89.31 87 ILE A N 1
ATOM 731 C CA . ILE A 1 87 ? 1.130 -23.361 -31.011 1.00 89.31 87 ILE A CA 1
ATOM 732 C C . ILE A 1 87 ? -0.318 -23.201 -31.464 1.00 89.31 87 ILE A C 1
ATOM 734 O O . ILE A 1 87 ? -1.232 -23.406 -30.668 1.00 89.31 87 ILE A O 1
ATOM 738 N N . ARG A 1 88 ? -0.538 -22.887 -32.746 1.00 88.06 88 ARG A N 1
ATOM 739 C CA . ARG A 1 88 ? -1.875 -22.739 -33.339 1.00 88.06 88 ARG A CA 1
ATOM 740 C C . ARG A 1 88 ? -2.709 -24.017 -33.220 1.00 88.06 88 ARG A C 1
ATOM 742 O O . ARG A 1 88 ? -3.911 -23.939 -32.988 1.00 88.06 88 ARG A O 1
ATOM 749 N N . CYS A 1 89 ? -2.061 -25.177 -33.305 1.00 88.56 89 CYS A N 1
ATOM 750 C CA . CYS A 1 89 ? -2.698 -26.482 -33.147 1.00 88.56 89 CYS A CA 1
ATOM 751 C C . CYS A 1 89 ? -2.965 -26.879 -31.680 1.00 88.56 89 CYS A C 1
ATOM 753 O O . CYS A 1 89 ? -3.654 -27.872 -31.436 1.00 88.56 89 CYS A O 1
ATOM 755 N N . ARG A 1 90 ? -2.440 -26.152 -30.679 1.00 90.75 90 ARG A N 1
ATOM 756 C CA . ARG A 1 90 ? -2.670 -26.482 -29.261 1.00 90.75 90 ARG A CA 1
ATOM 757 C C . ARG A 1 90 ? -4.051 -26.015 -28.825 1.00 90.75 90 ARG A C 1
ATOM 759 O O . ARG A 1 90 ? -4.295 -24.831 -28.612 1.00 90.75 90 ARG A O 1
ATOM 766 N N . VAL A 1 91 ? -4.939 -26.972 -28.586 1.00 89.75 91 VAL A N 1
ATOM 767 C CA . VAL A 1 91 ? -6.235 -26.703 -27.958 1.00 89.75 91 VAL A CA 1
ATOM 768 C C . VAL A 1 91 ? -6.044 -26.572 -26.447 1.00 89.75 91 VAL A C 1
ATOM 770 O O . VAL A 1 91 ? -5.876 -27.563 -25.736 1.00 89.75 91 VAL A O 1
ATOM 773 N N . VAL A 1 92 ? -6.082 -25.340 -25.937 1.00 89.31 92 VAL A N 1
ATOM 774 C CA . VAL A 1 92 ? -6.106 -25.077 -24.491 1.00 89.31 92 VAL A CA 1
ATOM 775 C C . VAL A 1 92 ? -7.546 -25.189 -24.003 1.00 89.31 92 VAL A C 1
ATOM 777 O O . VAL A 1 92 ? -8.363 -24.293 -24.205 1.00 89.31 92 VAL A O 1
ATOM 780 N N . LEU A 1 93 ? -7.871 -26.307 -23.360 1.00 90.69 93 LEU A N 1
ATOM 781 C CA . LEU A 1 93 ? -9.166 -26.473 -22.710 1.00 90.69 93 LEU A CA 1
ATOM 782 C C . LEU A 1 93 ? -9.179 -25.732 -21.366 1.00 90.69 93 LEU A C 1
ATOM 784 O O . LEU A 1 93 ? -8.168 -25.735 -20.657 1.00 90.69 93 LEU A O 1
ATOM 788 N N . PRO A 1 94 ? -10.315 -25.134 -20.967 1.00 90.56 94 PRO A N 1
ATOM 789 C CA . PRO A 1 94 ? -10.445 -24.602 -19.622 1.00 90.56 94 PRO A CA 1
ATOM 790 C C . PRO A 1 94 ? -10.224 -25.722 -18.592 1.00 90.56 94 PRO A C 1
ATOM 792 O O . PRO A 1 94 ? -10.562 -26.885 -18.851 1.00 90.56 94 PRO A O 1
ATOM 795 N N . PRO A 1 95 ? -9.686 -25.399 -17.403 1.00 90.62 95 PRO A N 1
ATOM 796 C CA . PRO A 1 95 ? -9.519 -26.386 -16.350 1.00 90.62 95 PRO A CA 1
ATOM 797 C C . PRO A 1 95 ? -10.871 -27.020 -16.020 1.00 90.62 95 PRO A C 1
ATOM 799 O O . PRO A 1 95 ? -11.877 -26.326 -15.840 1.00 90.62 95 PRO A O 1
ATOM 802 N N . LYS A 1 96 ? -10.889 -28.354 -15.913 1.00 85.19 96 LYS A N 1
ATOM 803 C CA . LYS A 1 96 ? -12.076 -29.147 -15.559 1.00 85.19 96 LYS A CA 1
ATOM 804 C C . LYS A 1 96 ? -12.420 -28.969 -14.075 1.00 85.19 96 LYS A C 1
ATOM 806 O O . LYS A 1 96 ? -12.338 -29.905 -13.287 1.00 85.19 96 LYS A O 1
ATOM 811 N N . SER A 1 97 ? -12.783 -27.755 -13.675 1.00 85.31 97 SER A N 1
ATOM 812 C CA . SER A 1 97 ? -13.270 -27.466 -12.329 1.00 85.31 97 SER A CA 1
ATOM 813 C C . SER A 1 97 ? -14.779 -27.705 -12.267 1.00 85.31 97 SER A C 1
ATOM 815 O O . SER A 1 97 ? -15.545 -27.204 -13.091 1.00 85.31 97 SER A O 1
ATOM 817 N N . ARG A 1 98 ? -15.227 -28.504 -11.293 1.00 83.62 98 ARG A N 1
ATOM 818 C CA . ARG A 1 98 ? -16.653 -28.629 -10.973 1.00 83.62 98 ARG A CA 1
ATOM 819 C C . ARG A 1 98 ? -17.015 -27.557 -9.955 1.00 83.62 98 ARG A C 1
ATOM 821 O O . ARG A 1 98 ? -16.318 -27.394 -8.955 1.00 83.62 98 ARG A O 1
ATOM 828 N N . ARG A 1 99 ? -18.127 -26.850 -10.174 1.00 80.50 99 ARG A N 1
ATOM 829 C CA . ARG A 1 99 ? -18.740 -26.066 -9.095 1.00 80.50 99 ARG A CA 1
ATOM 830 C C . ARG A 1 99 ? -19.177 -27.040 -7.991 1.00 80.50 99 ARG A C 1
ATOM 832 O O . ARG A 1 99 ? -19.721 -28.093 -8.327 1.00 80.50 99 ARG A O 1
ATOM 839 N N . PRO A 1 100 ? -18.943 -26.731 -6.705 1.00 82.19 100 PRO A N 1
ATOM 840 C CA . PRO A 1 100 ? -19.420 -27.576 -5.619 1.00 82.19 100 PRO A CA 1
ATOM 841 C C . PRO A 1 100 ? -20.944 -27.713 -5.697 1.00 82.19 100 PRO A C 1
ATOM 843 O O . PRO A 1 100 ? -21.643 -26.743 -6.003 1.00 82.19 100 PRO A O 1
ATOM 846 N N . ALA A 1 101 ? -21.449 -28.919 -5.438 1.00 78.88 101 ALA A N 1
ATOM 847 C CA . ALA A 1 101 ? -22.883 -29.165 -5.378 1.00 78.88 101 ALA A CA 1
ATOM 848 C C . ALA A 1 101 ? -23.499 -28.366 -4.219 1.00 78.88 101 ALA A C 1
ATOM 850 O O . ALA A 1 101 ? -22.945 -28.323 -3.120 1.00 78.88 101 ALA A O 1
ATOM 851 N N . GLY A 1 102 ? -24.641 -27.727 -4.471 1.00 89.25 102 GLY A N 1
ATOM 852 C CA . GLY A 1 102 ? -25.380 -26.970 -3.464 1.00 89.25 102 GLY A CA 1
ATOM 853 C C . GLY A 1 102 ? -25.725 -25.545 -3.887 1.00 89.25 102 GLY A C 1
ATOM 854 O O . GLY A 1 102 ? -25.364 -25.059 -4.960 1.00 89.25 102 GLY A O 1
ATOM 855 N N . ARG A 1 103 ? -26.475 -24.866 -3.019 1.00 88.00 103 ARG A N 1
ATOM 856 C CA . ARG A 1 103 ? -26.918 -23.489 -3.239 1.00 88.00 103 ARG A CA 1
ATOM 857 C C . ARG A 1 103 ? -25.731 -22.524 -3.097 1.00 88.00 103 ARG A C 1
ATOM 859 O O . ARG A 1 103 ? -25.019 -22.605 -2.094 1.00 88.00 103 ARG A O 1
ATOM 866 N N . PRO A 1 104 ? -25.546 -21.564 -4.023 1.00 86.31 104 PRO A N 1
ATOM 867 C CA . PRO A 1 104 ? -24.594 -20.477 -3.833 1.00 86.31 104 PRO A CA 1
ATOM 868 C C . PRO A 1 104 ? -24.815 -19.781 -2.487 1.00 86.31 104 PRO A C 1
ATOM 870 O O . PRO A 1 104 ? -25.954 -19.553 -2.069 1.00 86.31 104 PRO A O 1
ATOM 873 N N . ARG A 1 105 ? -23.723 -19.443 -1.796 1.00 83.50 105 ARG A N 1
ATOM 874 C CA . ARG A 1 105 ? -23.803 -18.732 -0.517 1.00 83.50 105 ARG A CA 1
ATOM 875 C C . ARG A 1 105 ? -24.526 -17.401 -0.716 1.00 83.50 105 ARG A C 1
ATOM 877 O O . ARG A 1 105 ? -24.276 -16.689 -1.685 1.00 83.50 105 ARG A O 1
ATOM 884 N N . LYS A 1 106 ? -25.392 -17.047 0.234 1.00 86.69 106 LYS A N 1
ATOM 885 C CA . LYS A 1 106 ? -26.050 -15.731 0.257 1.00 86.69 106 LYS A CA 1
ATOM 886 C C . LYS A 1 106 ? -25.045 -14.606 0.524 1.00 86.69 106 LYS A C 1
ATOM 888 O O . LYS A 1 106 ? -25.219 -13.497 0.029 1.00 86.69 106 LYS A O 1
ATOM 893 N N . GLU A 1 107 ? -23.994 -14.906 1.286 1.00 84.38 107 GLU A N 1
ATOM 894 C CA . GLU A 1 107 ? -22.901 -13.983 1.578 1.00 84.38 107 GLU A CA 1
ATOM 895 C C . GLU A 1 107 ? -21.619 -14.371 0.833 1.00 84.38 107 GLU A C 1
ATOM 897 O O . GLU A 1 107 ? -21.259 -15.546 0.736 1.00 84.38 107 GLU A O 1
ATOM 902 N N . ARG A 1 108 ? -20.919 -13.354 0.317 1.00 88.06 108 ARG A N 1
ATOM 903 C CA . ARG A 1 108 ? -19.631 -13.492 -0.370 1.00 88.06 108 ARG A CA 1
ATOM 904 C C . ARG A 1 108 ? -18.514 -13.818 0.628 1.00 88.06 108 ARG A C 1
ATOM 906 O O . ARG A 1 108 ? -18.414 -13.166 1.666 1.00 88.06 108 ARG A O 1
ATOM 913 N N . ILE A 1 109 ? -17.632 -14.752 0.267 1.00 85.69 109 ILE A N 1
ATOM 914 C CA . ILE A 1 109 ? -16.364 -14.989 0.976 1.00 85.69 109 ILE A CA 1
ATOM 915 C C . ILE A 1 109 ? -15.393 -13.861 0.609 1.00 85.69 109 ILE A C 1
ATOM 917 O O . ILE A 1 109 ? -15.157 -13.602 -0.571 1.00 85.69 109 ILE A O 1
ATOM 921 N N . ARG A 1 110 ? -14.874 -13.163 1.617 1.00 87.12 110 ARG A N 1
ATOM 922 C CA . ARG A 1 110 ? -13.885 -12.095 1.443 1.00 87.12 110 ARG A CA 1
ATOM 923 C C . ARG A 1 110 ? -12.477 -12.679 1.325 1.00 87.12 110 ARG A C 1
ATOM 925 O O . ARG A 1 110 ? -12.184 -13.671 1.988 1.00 87.12 110 ARG A O 1
ATOM 932 N N . SER A 1 111 ? -11.625 -12.061 0.513 1.00 89.69 111 SER A N 1
ATOM 933 C CA . SER A 1 111 ? -10.195 -12.391 0.443 1.00 89.69 111 SER A CA 1
ATOM 934 C C . SER A 1 111 ? -9.446 -11.850 1.669 1.00 89.69 111 SER A C 1
ATOM 936 O O . SER A 1 111 ? -9.956 -10.988 2.390 1.00 89.69 111 SER A O 1
ATOM 938 N N . GLY A 1 112 ? -8.221 -12.330 1.902 1.00 87.81 112 GLY A N 1
ATOM 939 C CA . GLY A 1 112 ? -7.347 -11.778 2.942 1.00 87.81 112 GLY A CA 1
ATOM 940 C C . GLY A 1 112 ? -7.080 -10.287 2.708 1.00 87.81 112 GLY A C 1
ATOM 941 O O . GLY A 1 112 ? -6.719 -9.896 1.603 1.00 87.81 112 GLY A O 1
ATOM 942 N N . GLY A 1 113 ? -7.301 -9.457 3.731 1.00 86.38 113 GLY A N 1
ATOM 943 C CA . GLY A 1 113 ? -7.139 -7.997 3.664 1.00 86.38 113 GLY A CA 1
ATOM 944 C C . GLY A 1 113 ? -8.406 -7.211 3.301 1.00 86.38 113 GLY A C 1
ATOM 945 O O . GLY A 1 113 ? -8.425 -5.988 3.412 1.00 86.38 113 GLY A O 1
ATOM 946 N N . GLU A 1 114 ? -9.501 -7.874 2.922 1.00 84.81 114 GLU A N 1
ATOM 947 C CA . GLU A 1 114 ? -10.759 -7.184 2.634 1.00 84.81 114 GLU A CA 1
ATOM 948 C C . GLU A 1 114 ? -11.565 -6.896 3.913 1.00 84.81 114 GLU A C 1
ATOM 950 O O . GLU A 1 114 ? -12.016 -7.804 4.617 1.00 84.81 114 GLU A O 1
ATOM 955 N N . THR A 1 115 ? -11.846 -5.620 4.180 1.00 83.19 115 THR A N 1
ATOM 956 C CA . THR A 1 115 ? -12.660 -5.208 5.330 1.00 83.19 115 THR A CA 1
ATOM 957 C C . THR A 1 115 ? -14.165 -5.342 5.067 1.00 83.19 115 THR A C 1
ATOM 959 O O . THR A 1 115 ? -14.670 -5.234 3.940 1.00 83.19 115 THR A O 1
ATOM 962 N N . LYS A 1 116 ? -14.937 -5.591 6.135 1.00 79.69 116 LYS A N 1
ATOM 963 C CA . LYS A 1 116 ? -16.404 -5.601 6.073 1.00 79.69 116 LYS A CA 1
ATOM 964 C C . LYS A 1 116 ? -16.913 -4.169 5.938 1.00 79.69 116 LYS A C 1
ATOM 966 O O . LYS A 1 116 ? -17.133 -3.494 6.933 1.00 79.69 116 LYS A O 1
ATOM 971 N N . ARG A 1 117 ? -17.165 -3.736 4.703 1.00 74.81 117 ARG A N 1
ATOM 972 C CA . ARG A 1 117 ? -17.880 -2.479 4.448 1.00 74.81 117 ARG A CA 1
ATOM 973 C C . ARG A 1 117 ? -19.323 -2.599 4.934 1.00 74.81 117 ARG A C 1
ATOM 975 O O . ARG A 1 117 ? -20.077 -3.453 4.456 1.00 74.81 117 ARG A O 1
ATOM 982 N N . THR A 1 118 ? -19.709 -1.756 5.882 1.00 79.44 118 THR A N 1
ATOM 983 C CA . THR A 1 118 ? -21.107 -1.552 6.260 1.00 79.44 118 THR A CA 1
ATOM 984 C C . THR A 1 118 ? -21.748 -0.604 5.260 1.00 79.44 118 THR A C 1
ATOM 986 O O . THR A 1 118 ? -21.201 0.444 4.934 1.00 79.44 118 THR A O 1
ATOM 989 N N . ARG A 1 119 ? -22.917 -0.976 4.730 1.00 81.06 119 ARG A N 1
ATOM 990 C CA . ARG A 1 119 ? -23.664 -0.066 3.858 1.00 81.06 119 ARG A CA 1
ATOM 991 C C . ARG A 1 119 ? -24.283 1.041 4.706 1.00 81.06 119 ARG A C 1
ATOM 993 O O . ARG A 1 119 ? -24.988 0.749 5.671 1.00 81.06 119 ARG A O 1
ATOM 1000 N N . CYS A 1 120 ? -24.015 2.279 4.323 1.00 86.25 120 CYS A N 1
ATOM 1001 C CA . CYS A 1 120 ? -24.674 3.469 4.834 1.00 86.25 120 CYS A CA 1
ATOM 1002 C C . CYS A 1 120 ? -25.924 3.783 3.997 1.00 86.25 120 CYS A C 1
ATOM 1004 O O . CYS A 1 120 ? -26.069 3.382 2.835 1.00 86.25 120 CYS A O 1
ATOM 1006 N N . CYS A 1 121 ? -26.847 4.529 4.585 1.00 86.94 121 CYS A N 1
ATOM 1007 C CA . CYS A 1 121 ? -28.032 4.998 3.905 1.00 86.94 121 CYS A CA 1
ATOM 1008 C C . CYS A 1 121 ? -27.695 6.199 3.018 1.00 86.94 121 CYS A C 1
ATOM 1010 O O . CYS A 1 121 ? -27.391 7.284 3.504 1.00 86.94 121 CYS A O 1
ATOM 1012 N N . GLY A 1 122 ? -27.887 6.065 1.705 1.00 82.38 122 GLY A N 1
ATOM 1013 C CA . GLY A 1 122 ? -27.706 7.171 0.759 1.00 82.38 122 GLY A CA 1
ATOM 1014 C C . GLY A 1 122 ? -28.649 8.375 0.946 1.00 82.38 122 GLY A C 1
ATOM 1015 O O . GLY A 1 122 ? -28.488 9.352 0.225 1.00 82.38 122 GLY A O 1
ATOM 1016 N N . ARG A 1 123 ? -29.628 8.348 1.877 1.00 84.31 123 ARG A N 1
ATOM 1017 C CA . ARG A 1 123 ? -30.469 9.516 2.239 1.00 84.31 123 ARG A CA 1
ATOM 1018 C C . ARG A 1 123 ? -30.089 10.171 3.561 1.00 84.31 123 ARG A C 1
ATOM 1020 O O . ARG A 1 123 ? -30.124 11.392 3.583 1.00 84.31 123 ARG A O 1
ATOM 1027 N N . CYS A 1 124 ? -29.676 9.447 4.598 1.00 85.31 124 CYS A N 1
ATOM 1028 C CA . CYS A 1 124 ? -29.337 10.042 5.901 1.00 85.31 124 CYS A CA 1
ATOM 1029 C C . CYS A 1 124 ? -27.891 9.825 6.377 1.00 85.31 124 CYS A C 1
ATOM 1031 O O . CYS A 1 124 ? -27.513 10.433 7.368 1.00 85.31 124 CYS A O 1
ATOM 1033 N N . GLY A 1 125 ? -27.100 8.995 5.697 1.00 82.44 125 GLY A N 1
ATOM 1034 C CA . GLY A 1 125 ? -25.723 8.672 6.075 1.00 82.44 125 GLY A CA 1
ATOM 1035 C C . GLY A 1 125 ? -25.596 7.583 7.143 1.00 82.44 125 GLY A C 1
ATOM 1036 O O . GLY A 1 125 ? -24.548 6.951 7.215 1.00 82.44 125 GLY A O 1
ATOM 1037 N N . ASP A 1 126 ? -26.647 7.281 7.915 1.00 83.38 126 ASP A N 1
ATOM 1038 C CA . ASP A 1 126 ? -26.531 6.275 8.981 1.00 83.38 126 ASP A CA 1
ATOM 1039 C C . ASP A 1 126 ? -26.447 4.841 8.450 1.00 83.38 126 ASP A C 1
ATOM 1041 O O . ASP A 1 126 ? -26.874 4.517 7.339 1.00 83.38 126 ASP A O 1
ATOM 1045 N N . TYR A 1 127 ? -25.975 3.949 9.313 1.00 86.94 127 TYR A N 1
ATOM 1046 C CA . TYR A 1 127 ? -25.919 2.515 9.072 1.00 86.94 127 TYR A CA 1
ATOM 1047 C C . TYR A 1 127 ? -27.231 1.800 9.448 1.00 86.94 127 TYR A C 1
ATOM 1049 O O . TYR A 1 127 ? -28.138 2.359 10.065 1.00 86.94 127 TYR A O 1
ATOM 1057 N N . GLY A 1 128 ? -27.344 0.530 9.053 1.00 87.50 128 GLY A N 1
ATOM 1058 C CA . GLY A 1 128 ? -28.439 -0.361 9.467 1.00 87.50 128 GLY A CA 1
ATOM 1059 C C . GLY A 1 128 ? -29.696 -0.313 8.595 1.00 87.50 128 GLY A C 1
ATOM 1060 O O . GLY A 1 128 ? -30.552 -1.185 8.718 1.00 87.50 128 GLY A O 1
ATOM 1061 N N . HIS A 1 129 ? -29.805 0.642 7.670 1.00 90.44 129 HIS A N 1
ATOM 1062 C CA . HIS A 1 129 ? -30.927 0.718 6.739 1.00 90.44 129 HIS A CA 1
ATOM 1063 C C . HIS A 1 129 ? -30.508 1.291 5.379 1.00 90.44 129 HIS A C 1
ATOM 1065 O O . HIS A 1 129 ? -29.456 1.908 5.237 1.00 90.44 129 HIS A O 1
ATOM 1071 N N . ASN A 1 130 ? -31.341 1.083 4.358 1.00 88.50 130 ASN A N 1
ATOM 1072 C CA . ASN A 1 130 ? -31.082 1.565 3.002 1.00 88.50 130 ASN A CA 1
ATOM 1073 C C . ASN A 1 130 ? -31.942 2.797 2.685 1.00 88.50 130 ASN A C 1
ATOM 1075 O O . ASN A 1 130 ? -32.960 3.043 3.328 1.00 88.50 130 ASN A O 1
ATOM 1079 N N . ARG A 1 131 ? -31.603 3.527 1.613 1.00 88.38 131 ARG A N 1
ATOM 1080 C CA . ARG A 1 131 ? -32.346 4.719 1.147 1.00 88.38 131 ARG A CA 1
ATOM 1081 C C . ARG A 1 131 ? -33.859 4.492 0.999 1.00 88.38 131 ARG A C 1
ATOM 1083 O O . ARG A 1 131 ? -34.628 5.399 1.293 1.00 88.38 131 ARG A O 1
ATOM 1090 N N . LYS A 1 132 ? -34.280 3.289 0.582 1.00 88.81 132 LYS A N 1
ATOM 1091 C CA . LYS A 1 132 ? -35.699 2.912 0.415 1.00 88.81 132 LYS A CA 1
ATOM 1092 C C . LYS A 1 132 ? -36.453 2.763 1.740 1.00 88.81 132 LYS A C 1
ATOM 1094 O O . LYS A 1 132 ? -37.643 3.029 1.788 1.00 88.81 132 LYS A O 1
ATOM 1099 N N . THR A 1 133 ? -35.769 2.338 2.799 1.00 89.81 133 THR A N 1
ATOM 1100 C CA . THR A 1 133 ? -36.350 2.100 4.131 1.00 89.81 133 THR A CA 1
ATOM 1101 C C . THR A 1 133 ? -36.041 3.247 5.097 1.00 89.81 133 THR A C 1
ATOM 1103 O O . THR A 1 133 ? -36.199 3.103 6.307 1.00 89.81 133 THR A O 1
ATOM 1106 N N . CYS A 1 134 ? -35.538 4.373 4.585 1.00 89.69 134 CYS A N 1
ATOM 1107 C CA . CYS A 1 134 ? -35.154 5.523 5.387 1.00 89.69 134 CYS A CA 1
ATOM 1108 C C . CYS A 1 134 ? -36.390 6.331 5.783 1.00 89.69 134 CYS A C 1
ATOM 1110 O O . CYS A 1 134 ? -37.105 6.840 4.921 1.00 89.69 134 CYS A O 1
ATOM 1112 N N . LYS A 1 135 ? -36.601 6.477 7.094 1.00 91.00 135 LYS A N 1
ATOM 1113 C CA . LYS A 1 135 ? -37.690 7.281 7.665 1.00 91.00 135 LYS A CA 1
ATOM 1114 C C . LYS A 1 135 ? -37.344 8.772 7.788 1.00 91.00 135 LYS A C 1
ATOM 1116 O O . LYS A 1 135 ? -38.225 9.563 8.100 1.00 91.00 135 LYS A O 1
ATOM 1121 N N . ARG A 1 136 ? -36.083 9.168 7.558 1.00 85.50 136 ARG A N 1
ATOM 1122 C CA . ARG A 1 136 ? -35.676 10.582 7.596 1.00 85.50 136 ARG A CA 1
ATOM 1123 C C . ARG A 1 136 ? -36.193 11.340 6.360 1.00 85.50 136 ARG A C 1
ATOM 1125 O O . ARG A 1 136 ? -36.280 10.736 5.276 1.00 85.50 136 ARG A O 1
ATOM 1132 N N . PRO A 1 137 ? -36.504 12.643 6.508 1.00 84.44 137 PRO A N 1
ATOM 1133 C CA . PRO A 1 137 ? -36.899 13.496 5.393 1.00 84.44 137 PRO A CA 1
ATOM 1134 C C . PRO A 1 137 ? -35.792 13.576 4.336 1.00 84.44 137 PRO A C 1
ATOM 1136 O O . PRO A 1 137 ? -34.632 13.233 4.584 1.00 84.44 137 PRO A O 1
ATOM 1139 N N . ILE A 1 138 ? -36.163 13.977 3.121 1.00 82.44 138 ILE A N 1
ATOM 1140 C CA . ILE A 1 138 ? -35.205 14.171 2.032 1.00 82.44 138 ILE A CA 1
ATOM 1141 C C . ILE A 1 138 ? -34.342 15.394 2.384 1.00 82.44 138 ILE A C 1
ATOM 1143 O O . ILE A 1 138 ? -34.911 16.449 2.656 1.00 82.44 138 ILE A O 1
ATOM 1147 N N . PRO A 1 139 ? -33.001 15.268 2.409 1.00 75.38 139 PRO A N 1
ATOM 1148 C CA . PRO A 1 139 ? -32.126 16.411 2.634 1.00 75.38 139 PRO A CA 1
ATOM 1149 C C . PRO A 1 139 ? -32.375 17.493 1.585 1.00 75.38 139 PRO A C 1
ATOM 1151 O O . PRO A 1 139 ? -32.460 17.185 0.397 1.00 75.38 139 PRO A O 1
ATOM 1154 N N . LEU A 1 140 ? -32.476 18.744 2.032 1.00 78.19 140 LEU A N 1
ATOM 1155 C CA . LEU A 1 140 ? -32.663 19.899 1.148 1.00 78.19 140 LEU A CA 1
ATOM 1156 C C . LEU A 1 140 ? -31.391 20.228 0.351 1.00 78.19 140 LEU A C 1
ATOM 1158 O O . LEU A 1 140 ? -31.478 20.822 -0.718 1.00 78.19 140 LEU A O 1
ATOM 1162 N N . HIS A 1 141 ? -30.229 19.778 0.836 1.00 74.25 141 HIS A N 1
ATOM 1163 C CA . HIS A 1 141 ? -28.942 19.921 0.164 1.00 74.25 141 HIS A CA 1
ATOM 1164 C C . HIS A 1 141 ? -28.286 18.553 -0.092 1.00 74.25 141 HIS A C 1
ATOM 1166 O O . HIS A 1 141 ? -28.421 17.643 0.740 1.00 74.25 141 HIS A O 1
ATOM 1172 N N . PRO A 1 142 ? -27.589 18.381 -1.235 1.00 67.69 142 PRO A N 1
ATOM 1173 C CA . PRO A 1 142 ? -26.757 17.210 -1.489 1.00 67.69 142 PRO A CA 1
ATOM 1174 C C . PRO A 1 142 ? -25.726 17.038 -0.372 1.00 67.69 142 PRO A C 1
ATOM 1176 O O . PRO A 1 142 ? -25.191 18.016 0.139 1.00 67.69 142 PRO A O 1
ATOM 1179 N N . ARG A 1 143 ? -25.457 15.792 0.022 1.00 63.66 143 ARG A N 1
ATOM 1180 C CA . ARG A 1 143 ? -24.375 15.502 0.967 1.00 63.66 143 ARG A CA 1
ATOM 1181 C C . ARG A 1 143 ? -23.031 15.495 0.256 1.00 63.66 143 ARG A C 1
ATOM 1183 O O . ARG A 1 143 ? -22.945 14.951 -0.843 1.00 63.66 143 ARG A O 1
ATOM 1190 N N . ASP A 1 144 ? -22.002 15.944 0.963 1.00 60.59 144 ASP A N 1
ATOM 1191 C CA . ASP A 1 144 ? -20.610 15.736 0.579 1.00 60.59 144 ASP A CA 1
ATOM 1192 C C . ASP A 1 144 ? -20.276 14.235 0.566 1.00 60.59 144 ASP A C 1
ATOM 1194 O O . ASP A 1 144 ? -20.698 13.468 1.444 1.00 60.59 144 ASP A O 1
ATOM 1198 N N . GLU A 1 145 ? -19.510 13.810 -0.440 1.00 54.34 145 GLU A N 1
ATOM 1199 C CA . GLU A 1 145 ? -19.191 12.406 -0.755 1.00 54.34 145 GLU A CA 1
ATOM 1200 C C . GLU A 1 145 ? -18.465 11.647 0.380 1.00 54.34 145 GLU A C 1
ATOM 1202 O O . GLU A 1 145 ? -18.355 10.422 0.344 1.00 54.34 145 GLU A O 1
ATOM 1207 N N . HIS A 1 146 ? -18.053 12.346 1.441 1.00 55.12 146 HIS A N 1
ATOM 1208 C CA . HIS A 1 146 ? -17.277 11.816 2.564 1.00 55.12 146 HIS A CA 1
ATOM 1209 C C . HIS A 1 146 ? -18.094 11.439 3.815 1.00 55.12 146 HIS A C 1
ATOM 1211 O O . HIS A 1 146 ? -17.528 10.961 4.792 1.00 55.12 146 HIS A O 1
ATOM 1217 N N . SER A 1 147 ? -19.425 11.577 3.819 1.00 54.66 147 SER A N 1
ATOM 1218 C CA . SER A 1 147 ? -20.249 11.324 5.024 1.00 54.66 147 SER A CA 1
ATOM 1219 C C . SER A 1 147 ? -20.306 9.855 5.490 1.00 54.66 147 SER A C 1
ATOM 1221 O O . SER A 1 147 ? -20.865 9.573 6.551 1.00 54.66 147 SER A O 1
ATOM 1223 N N . CYS A 1 148 ? -19.764 8.907 4.726 1.00 52.81 148 CYS A N 1
ATOM 1224 C CA . CYS A 1 148 ? -19.717 7.493 5.090 1.00 52.81 148 CYS A CA 1
ATOM 1225 C C . CYS A 1 148 ? -18.283 6.970 5.159 1.00 52.81 148 CYS A C 1
ATOM 1227 O O . CYS A 1 148 ? -17.893 6.065 4.420 1.00 52.81 148 CYS A O 1
ATOM 1229 N N . VAL A 1 149 ? -17.496 7.544 6.068 1.00 52.00 149 VAL A N 1
ATOM 1230 C CA . VAL A 1 149 ? -16.219 6.959 6.477 1.00 52.00 149 VAL A CA 1
ATOM 1231 C C . VAL A 1 149 ? -16.518 5.629 7.174 1.00 52.00 149 VAL A C 1
ATOM 1233 O O . VAL A 1 149 ? -17.340 5.558 8.094 1.00 52.00 149 VAL A O 1
ATOM 1236 N N . ASN A 1 150 ? -15.896 4.551 6.686 1.00 49.41 150 ASN A N 1
ATOM 1237 C CA . ASN A 1 150 ? -15.905 3.257 7.364 1.00 49.41 150 ASN A CA 1
ATOM 1238 C C . ASN A 1 150 ? -15.467 3.483 8.817 1.00 49.41 150 ASN A C 1
ATOM 1240 O O . ASN A 1 150 ? -14.494 4.195 9.039 1.00 49.41 150 ASN A O 1
ATOM 1244 N N . ILE A 1 151 ? -16.144 2.873 9.792 1.00 47.47 151 ILE A N 1
ATOM 1245 C CA . ILE A 1 151 ? -15.727 2.915 11.202 1.00 47.47 151 ILE A CA 1
ATOM 1246 C C . ILE A 1 151 ? -14.395 2.157 11.333 1.00 47.47 151 ILE A C 1
ATOM 1248 O O . ILE A 1 151 ? -14.359 0.972 11.647 1.00 47.47 151 ILE A O 1
ATOM 1252 N N . VAL A 1 152 ? -13.305 2.836 11.004 1.00 45.66 152 VAL A N 1
ATOM 1253 C CA . VAL A 1 152 ? -11.927 2.534 11.397 1.00 45.66 152 VAL A CA 1
ATOM 1254 C C . VAL A 1 152 ? -11.228 3.787 11.930 1.00 45.66 152 VAL A C 1
ATOM 1256 O O . VAL A 1 152 ? -10.187 3.657 12.558 1.00 45.66 152 VAL A O 1
ATOM 1259 N N . GLU A 1 153 ? -11.825 4.977 11.801 1.00 42.38 153 GLU A N 1
ATOM 1260 C CA . GLU A 1 153 ? -11.224 6.232 12.261 1.00 42.38 153 GLU A CA 1
ATOM 1261 C C . GLU A 1 153 ? -12.274 7.141 12.911 1.00 42.38 153 GLU A C 1
ATOM 1263 O O . GLU A 1 153 ? -12.822 8.030 12.273 1.00 42.38 153 GLU A O 1
ATOM 1268 N N . SER A 1 154 ? -12.590 6.913 14.187 1.00 38.41 154 SER A N 1
ATOM 1269 C CA . SER A 1 154 ? -13.182 7.956 15.039 1.00 38.41 154 SER A CA 1
ATOM 1270 C C . SER A 1 154 ? -13.191 7.510 16.499 1.00 38.41 154 SER A C 1
ATOM 1272 O O . SER A 1 154 ? -14.143 6.888 16.956 1.00 38.41 154 SER A O 1
ATOM 1274 N N . ASN A 1 155 ? -12.124 7.825 17.226 1.00 35.47 155 ASN A N 1
ATOM 1275 C CA . ASN A 1 155 ? -12.175 8.096 18.665 1.00 35.47 155 ASN A CA 1
ATOM 1276 C C . ASN A 1 155 ? -11.079 9.119 18.995 1.00 35.47 155 ASN A C 1
ATOM 1278 O O . ASN A 1 155 ? -10.185 8.871 19.795 1.00 35.47 155 ASN A O 1
ATOM 1282 N N . ILE A 1 156 ? -11.142 10.278 18.341 1.00 37.50 156 ILE A N 1
ATOM 1283 C CA . ILE A 1 156 ? -10.528 11.506 18.845 1.00 37.50 156 ILE A CA 1
ATOM 1284 C C . ILE A 1 156 ? -11.685 12.491 18.983 1.00 37.50 156 ILE A C 1
ATOM 1286 O O . ILE A 1 156 ? -12.154 13.067 18.007 1.00 37.50 156 ILE A O 1
ATOM 1290 N N . ASN A 1 157 ? -12.225 12.576 20.197 1.00 30.97 157 ASN A N 1
ATOM 1291 C CA . ASN A 1 157 ? -13.234 13.556 20.569 1.00 30.97 157 ASN A CA 1
ATOM 1292 C C . ASN A 1 157 ? -12.496 14.792 21.092 1.00 30.97 157 ASN A C 1
ATOM 1294 O O . ASN A 1 157 ? -12.078 14.807 22.248 1.00 30.97 157 ASN A O 1
ATOM 1298 N N . ILE A 1 158 ? -12.291 15.795 20.239 1.00 33.56 158 ILE A N 1
ATOM 1299 C CA . ILE A 1 158 ? -11.907 17.133 20.693 1.00 33.56 158 ILE A CA 1
ATOM 1300 C C . ILE A 1 158 ? -13.216 17.891 20.896 1.00 33.56 158 ILE A C 1
ATOM 1302 O O . ILE A 1 158 ? -13.797 18.409 19.947 1.00 33.56 158 ILE A O 1
ATOM 1306 N N . GLN A 1 159 ? -13.702 17.908 22.137 1.00 32.75 159 GLN A N 1
ATOM 1307 C CA . GLN A 1 159 ? -14.644 18.933 22.564 1.00 32.75 159 GLN A CA 1
ATOM 1308 C C . GLN A 1 159 ? -13.845 20.189 22.906 1.00 32.75 159 GLN A C 1
ATOM 1310 O O . GLN A 1 159 ? -13.066 20.229 23.855 1.00 32.75 159 GLN A O 1
ATOM 1315 N N . GLU A 1 160 ? -14.050 21.183 22.057 1.00 37.06 160 GLU A N 1
ATOM 1316 C CA . GLU A 1 160 ? -13.658 22.580 22.151 1.00 37.06 160 GLU A CA 1
ATOM 1317 C C . GLU A 1 160 ? -14.052 23.161 23.525 1.00 37.06 160 GLU A C 1
ATOM 1319 O O . GLU A 1 160 ? -15.232 23.317 23.841 1.00 37.06 160 GLU A O 1
ATOM 1324 N N . PHE A 1 161 ? -13.061 23.432 24.380 1.00 35.44 161 PHE A N 1
ATOM 1325 C CA . PHE A 1 161 ? -13.261 24.162 25.632 1.00 35.44 161 PHE A CA 1
ATOM 1326 C C . PHE A 1 161 ? -12.974 25.642 2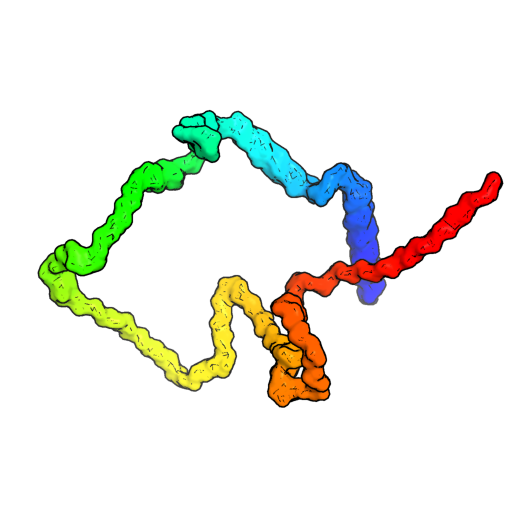5.372 1.00 35.44 161 PHE A C 1
ATOM 1328 O O . PHE A 1 161 ? -11.837 26.041 25.124 1.00 35.44 161 PHE A O 1
ATOM 1335 N N . SER A 1 162 ? -14.046 26.430 25.389 1.00 34.94 162 SER A N 1
ATOM 1336 C CA . SER A 1 162 ? -14.073 27.880 25.224 1.00 34.94 162 SER A CA 1
ATOM 1337 C C . SER A 1 162 ? -13.060 28.574 26.147 1.00 34.94 162 SER A C 1
ATOM 1339 O O . SER A 1 162 ? -13.140 28.453 27.368 1.00 34.94 162 SER A O 1
ATOM 1341 N N . LEU A 1 163 ? -12.128 29.339 25.574 1.00 37.62 163 LEU A N 1
ATOM 1342 C CA . LEU A 1 163 ? -11.271 30.257 26.326 1.00 37.62 163 LEU A CA 1
ATOM 1343 C C . LEU A 1 163 ? -12.116 31.445 26.812 1.00 37.62 163 LEU A C 1
ATOM 1345 O O . LEU A 1 163 ? -12.708 32.155 26.001 1.00 37.62 163 LEU A O 1
ATOM 1349 N N . GLN A 1 164 ? -12.159 31.683 28.124 1.00 37.56 164 GLN A N 1
ATOM 1350 C CA . GLN A 1 164 ? -12.486 33.003 28.672 1.00 37.56 164 GLN A CA 1
ATOM 1351 C C . GLN A 1 164 ? -11.177 33.779 28.901 1.00 37.56 164 GLN A C 1
ATOM 1353 O O . GLN A 1 164 ? -10.213 33.190 29.396 1.00 37.56 164 GLN A O 1
ATOM 1358 N N . PRO A 1 165 ? -11.107 35.078 28.557 1.00 39.25 165 PRO A N 1
ATOM 1359 C CA . PRO A 1 165 ? -9.904 35.875 28.749 1.00 39.25 165 PRO A CA 1
ATOM 1360 C C . PRO A 1 165 ? -9.763 36.294 30.217 1.00 39.25 165 PRO A C 1
ATOM 1362 O O . PRO A 1 165 ? -10.693 36.832 30.820 1.00 39.25 165 PRO A O 1
ATOM 1365 N N . VAL A 1 166 ? -8.579 36.076 30.789 1.00 40.28 166 VAL A N 1
ATOM 1366 C CA . VAL A 1 166 ? -8.200 36.649 32.084 1.00 40.28 166 VAL A CA 1
ATOM 1367 C C . VAL A 1 166 ? -7.877 38.124 31.862 1.00 40.28 166 VAL A C 1
ATOM 1369 O O . VAL A 1 166 ? -6.923 38.465 31.164 1.00 40.28 166 VAL A O 1
ATOM 1372 N N . HIS A 1 167 ? -8.697 38.996 32.444 1.00 37.75 167 HIS A N 1
ATOM 1373 C CA . HIS A 1 167 ? -8.423 40.422 32.567 1.00 37.75 167 HIS A CA 1
ATOM 1374 C C . HIS A 1 167 ? -7.125 40.615 33.367 1.00 37.75 167 HIS A C 1
ATOM 1376 O O . HIS A 1 167 ? -7.041 40.215 34.527 1.00 37.75 167 HIS A O 1
ATOM 1382 N N . GLN A 1 168 ? -6.119 41.243 32.757 1.00 42.69 168 GLN A N 1
ATOM 1383 C CA . GLN A 1 168 ? -5.048 41.905 33.496 1.00 42.69 168 GLN A CA 1
ATOM 1384 C C . GLN A 1 168 ? -5.602 43.207 34.071 1.00 42.69 168 GLN A C 1
ATOM 1386 O O . GLN A 1 168 ? -6.167 44.029 33.346 1.00 42.69 168 GLN A O 1
ATOM 1391 N N . SER A 1 169 ? -5.439 43.414 35.371 1.00 39.69 169 SER A N 1
ATOM 1392 C CA . SER A 1 169 ? -5.539 44.734 35.985 1.00 39.69 169 SER A CA 1
ATOM 1393 C C . SER A 1 169 ? -4.599 44.792 37.185 1.00 39.69 169 SER A C 1
ATOM 1395 O O . SER A 1 169 ? -4.867 44.147 38.192 1.00 39.69 169 SER A O 1
ATOM 1397 N N . LEU A 1 170 ? -3.543 45.589 36.970 1.00 41.81 170 LEU A N 1
ATOM 1398 C CA . LEU A 1 170 ? -2.615 46.264 37.890 1.00 41.81 170 LEU A CA 1
ATOM 1399 C C . LEU A 1 170 ? -1.762 45.404 38.832 1.00 41.81 170 LEU A C 1
ATOM 1401 O O . LEU A 1 170 ? -2.284 44.881 39.836 1.00 41.81 170 LEU A O 1
#

Organism: Vitis vinifera (NCBI:txid29760)